Protein AF-A0A925AX68-F1 (afdb_monomer_lite)

Structure (mmCIF, N/CA/C/O backbone):
data_AF-A0A925AX68-F1
#
_entry.id   AF-A0A925AX68-F1
#
loop_
_atom_site.group_PDB
_atom_site.id
_atom_site.type_symbol
_atom_site.label_atom_id
_atom_site.label_alt_id
_atom_site.label_comp_id
_atom_site.label_asym_id
_atom_site.label_entity_id
_atom_site.label_seq_id
_atom_site.pdbx_PDB_ins_code
_atom_site.Cartn_x
_atom_site.Cartn_y
_atom_site.Cartn_z
_atom_site.occupancy
_atom_site.B_iso_or_equiv
_atom_site.auth_seq_id
_atom_site.auth_comp_id
_atom_site.auth_asym_id
_atom_site.auth_atom_id
_atom_site.pdbx_PDB_model_num
ATOM 1 N N . MET A 1 1 ? -16.697 0.447 11.948 1.00 61.47 1 MET A N 1
ATOM 2 C CA . MET A 1 1 ? -16.586 0.870 10.543 1.00 61.47 1 MET A CA 1
ATOM 3 C C . MET A 1 1 ? -16.872 -0.352 9.707 1.00 61.47 1 MET A C 1
ATOM 5 O O . MET A 1 1 ? -16.160 -1.338 9.859 1.00 61.47 1 MET A O 1
ATOM 9 N N . ASN A 1 2 ? -17.966 -0.333 8.953 1.00 75.69 2 ASN A N 1
ATOM 10 C CA . ASN A 1 2 ? -18.400 -1.502 8.192 1.00 75.69 2 ASN A CA 1
ATOM 11 C C . ASN A 1 2 ? -17.586 -1.620 6.888 1.00 75.69 2 ASN A C 1
ATOM 13 O O . ASN A 1 2 ? -17.097 -0.606 6.379 1.00 75.69 2 ASN A O 1
ATOM 17 N N . ARG A 1 3 ? -17.454 -2.823 6.307 1.00 74.00 3 ARG A N 1
ATOM 18 C CA . ARG A 1 3 ? -16.673 -3.048 5.066 1.00 74.00 3 ARG A CA 1
ATOM 19 C C . ARG A 1 3 ? -17.028 -2.054 3.950 1.00 74.00 3 ARG A C 1
ATOM 21 O O . ARG A 1 3 ? -16.138 -1.529 3.284 1.00 74.00 3 ARG A O 1
ATOM 28 N N . ALA A 1 4 ? -18.320 -1.792 3.758 1.00 77.94 4 ALA A N 1
ATOM 29 C CA . ALA A 1 4 ? -18.819 -0.885 2.725 1.00 77.94 4 ALA A CA 1
ATOM 30 C C . ALA A 1 4 ? -18.429 0.584 2.973 1.00 77.94 4 ALA A C 1
ATOM 32 O O . ALA A 1 4 ? -18.051 1.283 2.036 1.00 77.94 4 ALA A O 1
ATOM 33 N N . GLU A 1 5 ? -18.462 1.041 4.227 1.00 81.94 5 GLU A N 1
ATOM 34 C CA . GLU A 1 5 ? -18.056 2.406 4.594 1.00 81.94 5 GLU A CA 1
ATOM 35 C C . GLU A 1 5 ? -16.562 2.612 4.350 1.00 81.94 5 GLU A C 1
ATOM 37 O O . GLU A 1 5 ? -16.166 3.612 3.761 1.00 81.94 5 GLU A O 1
ATOM 42 N N . PHE A 1 6 ? -15.737 1.632 4.735 1.00 80.94 6 PHE A N 1
ATOM 43 C CA . PHE A 1 6 ? -14.295 1.672 4.499 1.00 80.94 6 PHE A CA 1
ATOM 44 C C . PHE A 1 6 ? -13.960 1.743 3.006 1.00 80.94 6 PHE A C 1
ATOM 46 O O . PHE A 1 6 ? -13.139 2.554 2.588 1.00 80.94 6 PHE A O 1
ATOM 53 N N . LEU A 1 7 ? -14.611 0.906 2.193 1.00 79.88 7 LEU A N 1
ATOM 54 C CA . LEU A 1 7 ? -14.451 0.917 0.738 1.00 79.88 7 LEU A CA 1
ATOM 55 C C . LEU A 1 7 ? -14.874 2.255 0.122 1.00 79.88 7 LEU A C 1
ATOM 57 O O . LEU A 1 7 ? -14.190 2.745 -0.769 1.00 79.88 7 LEU A O 1
ATOM 61 N N . SER A 1 8 ? -15.971 2.837 0.609 1.00 84.06 8 SER A N 1
ATOM 62 C CA . SER A 1 8 ? -16.484 4.123 0.135 1.00 84.06 8 SER A CA 1
ATOM 63 C C . SER A 1 8 ? -15.526 5.273 0.451 1.00 84.06 8 SER A C 1
ATOM 65 O O . SER A 1 8 ? -15.173 6.035 -0.446 1.00 84.06 8 SER A O 1
ATOM 67 N N . GLU A 1 9 ? -15.047 5.372 1.697 1.00 84.38 9 GLU A N 1
ATOM 68 C CA . GLU A 1 9 ? -14.078 6.402 2.099 1.00 84.38 9 GLU A CA 1
ATOM 69 C C . GLU A 1 9 ? -12.759 6.271 1.339 1.00 84.38 9 GLU A C 1
ATOM 71 O O . GLU A 1 9 ? -12.234 7.255 0.821 1.00 84.38 9 GLU A O 1
ATOM 76 N N . LEU A 1 10 ? -12.262 5.045 1.185 1.00 80.56 10 LEU A N 1
ATOM 77 C CA . LEU A 1 10 ? -11.059 4.788 0.407 1.00 80.56 10 LEU A CA 1
ATOM 78 C C . LEU A 1 10 ? -11.244 5.188 -1.062 1.00 80.56 10 LEU A C 1
ATOM 80 O O . LEU A 1 10 ? -10.396 5.883 -1.611 1.00 80.56 10 LEU A O 1
ATOM 84 N N . GLY A 1 11 ? -12.376 4.836 -1.675 1.00 79.81 11 GLY A N 1
ATOM 85 C CA . GLY A 1 11 ? -12.672 5.214 -3.057 1.00 79.81 11 GLY A CA 1
ATOM 86 C C . GLY A 1 11 ? -12.779 6.730 -3.263 1.00 79.81 11 GLY A C 1
ATOM 87 O O . GLY A 1 11 ? -12.449 7.230 -4.337 1.00 79.81 11 GLY A O 1
ATOM 88 N N . LYS A 1 12 ? -13.200 7.494 -2.244 1.00 83.19 12 LYS A N 1
ATOM 89 C CA . LYS A 1 12 ? -13.139 8.966 -2.287 1.00 83.19 12 LYS A CA 1
ATOM 90 C C . LYS A 1 12 ? -11.693 9.455 -2.290 1.00 83.19 12 LYS A C 1
ATOM 92 O O . LYS A 1 12 ? -11.358 10.306 -3.106 1.00 83.19 12 LYS A O 1
ATOM 97 N N . LEU A 1 13 ? -10.852 8.910 -1.409 1.00 82.19 13 LEU A N 1
ATOM 98 C CA . LEU A 1 13 ? -9.435 9.272 -1.321 1.00 82.19 13 LEU A CA 1
ATOM 99 C C . LEU A 1 13 ? -8.677 8.940 -2.615 1.00 82.19 13 LEU A C 1
ATOM 101 O O . LEU A 1 13 ? -7.904 9.768 -3.086 1.00 82.19 13 LEU A O 1
ATOM 105 N N . GLU A 1 14 ? -8.938 7.778 -3.219 1.00 75.06 14 GLU A N 1
ATOM 106 C CA . GLU A 1 14 ? -8.358 7.384 -4.512 1.00 75.06 14 GLU A CA 1
ATOM 107 C C . GLU A 1 14 ? -8.735 8.364 -5.624 1.00 75.06 14 GLU A C 1
ATOM 109 O O . GLU A 1 14 ? -7.859 8.826 -6.343 1.00 75.06 14 GLU A O 1
ATOM 114 N N . ARG A 1 15 ? -10.013 8.752 -5.732 1.00 74.81 15 ARG A N 1
ATOM 115 C CA . ARG A 1 15 ? -10.461 9.727 -6.744 1.00 74.81 15 ARG A CA 1
ATOM 116 C C . ARG A 1 15 ? -9.806 11.094 -6.584 1.00 74.81 15 ARG A C 1
ATOM 118 O O . ARG A 1 15 ? -9.504 11.740 -7.581 1.00 74.81 15 ARG A O 1
ATOM 125 N N . VAL A 1 16 ? -9.618 11.544 -5.343 1.00 76.31 16 VAL A N 1
ATOM 126 C CA . VAL A 1 16 ? -8.924 12.808 -5.060 1.00 76.31 16 VAL A CA 1
ATOM 127 C C . VAL A 1 16 ? -7.462 12.701 -5.487 1.00 76.31 16 VAL A C 1
ATOM 129 O O . VAL A 1 16 ? -6.958 13.583 -6.174 1.00 76.31 16 VAL A O 1
ATOM 132 N N . TYR A 1 17 ? -6.802 11.593 -5.169 1.00 66.62 17 TYR A N 1
ATOM 133 C CA . TYR A 1 17 ? -5.408 11.383 -5.542 1.00 66.62 17 TYR A CA 1
ATOM 134 C C . TYR A 1 17 ? -5.191 11.271 -7.054 1.00 66.62 17 TYR A C 1
ATOM 136 O O . TYR A 1 17 ? -4.260 11.873 -7.582 1.00 66.62 17 TYR A O 1
ATOM 144 N N . ASP A 1 18 ? -6.084 10.575 -7.758 1.00 59.56 18 ASP A N 1
ATOM 145 C CA . ASP A 1 18 ? -6.062 10.452 -9.221 1.00 59.56 18 ASP A CA 1
ATOM 146 C C . ASP A 1 18 ? -6.292 11.813 -9.910 1.00 59.56 18 ASP A C 1
ATOM 148 O O . ASP A 1 18 ? -5.814 12.055 -11.014 1.00 59.56 18 ASP A O 1
ATOM 152 N N . SER A 1 19 ? -6.970 12.751 -9.231 1.00 55.50 19 SER A N 1
ATOM 153 C CA . SER A 1 19 ? -7.130 14.132 -9.709 1.00 55.50 19 SER A CA 1
ATOM 154 C C . SER A 1 19 ? -5.912 15.032 -9.460 1.00 55.50 19 SER A C 1
ATOM 156 O O . SER A 1 19 ? -5.761 16.048 -10.137 1.00 55.50 19 SER A O 1
ATOM 158 N N . GLU A 1 20 ? -5.036 14.669 -8.516 1.00 49.06 20 GLU A N 1
ATOM 159 C CA . GLU A 1 20 ? -3.862 15.462 -8.117 1.00 49.06 20 GLU A CA 1
ATOM 160 C C . GLU A 1 20 ? -2.541 14.939 -8.702 1.00 49.06 20 GLU A C 1
ATOM 162 O O . GLU A 1 20 ? -1.532 15.649 -8.678 1.00 49.06 20 GLU A O 1
ATOM 167 N N . GLN A 1 21 ? -2.524 13.734 -9.276 1.00 42.94 21 GLN A N 1
ATOM 168 C CA . GLN A 1 21 ? -1.375 13.263 -10.035 1.00 42.94 21 GLN A CA 1
ATOM 169 C C . GLN A 1 21 ? -1.484 13.685 -11.507 1.00 42.94 21 GLN A C 1
ATOM 171 O O . GLN A 1 21 ? -2.391 13.232 -12.207 1.00 42.94 21 GLN A O 1
ATOM 176 N N . PRO A 1 22 ? -0.541 14.481 -12.055 1.00 35.09 22 PRO A N 1
ATOM 177 C CA . PRO A 1 22 ? -0.346 14.469 -13.494 1.00 35.09 22 PRO A CA 1
ATOM 178 C C . PRO A 1 22 ? 0.002 13.033 -13.871 1.00 35.09 22 PRO A C 1
ATOM 180 O O . PRO A 1 22 ? 0.855 12.421 -13.225 1.00 35.09 22 PRO A O 1
ATOM 183 N N . SER A 1 23 ? -0.675 12.518 -14.896 1.00 36.44 23 SER A N 1
ATOM 184 C CA . SER A 1 23 ? -0.391 11.250 -15.559 1.00 36.44 23 SER A CA 1
ATOM 185 C C . SER A 1 23 ? 1.115 10.985 -15.590 1.00 36.44 23 SER A C 1
ATOM 187 O O . SER A 1 23 ? 1.826 11.448 -16.487 1.00 36.44 23 SER A O 1
ATOM 189 N N . THR A 1 24 ? 1.623 10.246 -14.605 1.00 35.19 24 THR A N 1
ATOM 190 C CA . THR A 1 24 ? 2.962 9.684 -14.701 1.00 35.19 24 THR A CA 1
ATOM 191 C C . THR A 1 24 ? 2.755 8.476 -15.581 1.00 35.19 24 THR A C 1
ATOM 193 O O . THR A 1 24 ? 2.316 7.418 -15.137 1.00 35.19 24 THR A O 1
ATOM 196 N N . GLY A 1 25 ? 2.869 8.747 -16.880 1.00 33.31 25 GLY A N 1
ATOM 197 C CA . GLY A 1 25 ? 2.424 7.868 -17.937 1.00 33.31 25 GLY A CA 1
ATOM 198 C C . GLY A 1 25 ? 2.956 6.461 -17.745 1.00 33.31 25 GLY A C 1
ATOM 199 O O . GLY A 1 25 ? 4.152 6.218 -17.861 1.00 33.31 25 GLY A O 1
ATOM 200 N N . CYS A 1 26 ? 2.044 5.514 -17.577 1.00 36.25 26 CYS A N 1
ATOM 201 C CA . CYS A 1 26 ? 2.270 4.191 -18.128 1.00 36.25 26 CYS A CA 1
ATOM 202 C C . CYS A 1 26 ? 1.926 4.288 -19.617 1.00 36.25 26 CYS A C 1
ATOM 204 O O . CYS A 1 26 ? 0.837 3.923 -20.058 1.00 36.25 26 CYS A O 1
ATOM 206 N N . LEU A 1 27 ? 2.839 4.888 -20.390 1.00 31.34 27 LEU A N 1
ATOM 207 C CA . LEU A 1 27 ? 2.811 4.798 -21.841 1.00 31.34 27 LEU A CA 1
ATOM 208 C C . LEU A 1 27 ? 3.011 3.323 -22.180 1.00 31.34 27 LEU A C 1
ATOM 210 O O . LEU A 1 27 ? 4.120 2.823 -22.062 1.00 31.34 27 LEU A O 1
ATOM 214 N N . SER A 1 28 ? 1.917 2.664 -22.557 1.00 35.88 28 SER A N 1
ATOM 215 C CA . SER A 1 28 ? 1.865 1.445 -23.367 1.00 35.88 28 SER A CA 1
ATOM 216 C C . SER A 1 28 ? 3.065 0.504 -23.221 1.00 35.88 28 SER A C 1
ATOM 218 O O . SER A 1 28 ? 4.031 0.620 -23.970 1.00 35.88 28 SER A O 1
ATOM 220 N N . SER A 1 29 ? 2.955 -0.515 -22.371 1.00 36.03 29 SER A N 1
ATOM 221 C CA . SER A 1 29 ? 3.875 -1.657 -22.440 1.00 36.03 29 SER A CA 1
ATOM 222 C C . SER A 1 29 ? 3.081 -2.950 -22.467 1.00 36.03 29 SER A C 1
ATOM 224 O O . SER A 1 29 ? 2.869 -3.627 -21.465 1.00 36.03 29 SER A O 1
ATOM 226 N N . VAL A 1 30 ? 2.625 -3.293 -23.666 1.00 42.16 30 VAL A N 1
ATOM 227 C CA . VAL A 1 30 ? 2.319 -4.675 -24.013 1.00 42.16 30 VAL A CA 1
ATOM 228 C C . VAL A 1 30 ? 3.656 -5.417 -24.075 1.00 42.16 30 VAL A C 1
ATOM 230 O O . VAL A 1 30 ? 4.553 -5.004 -24.803 1.00 42.16 30 VAL A O 1
ATOM 233 N N . ASN A 1 31 ? 3.750 -6.533 -23.346 1.00 37.56 31 ASN A N 1
ATOM 234 C CA . ASN A 1 31 ? 4.761 -7.575 -23.533 1.00 37.56 31 ASN A CA 1
ATOM 235 C C . ASN A 1 31 ? 6.208 -7.194 -23.143 1.00 37.56 31 ASN A C 1
ATOM 237 O O . ASN A 1 31 ? 7.032 -6.952 -24.018 1.00 37.56 31 ASN A O 1
ATOM 241 N N . VAL A 1 32 ? 6.571 -7.245 -21.850 1.00 41.31 32 VAL A N 1
ATOM 242 C CA . VAL A 1 32 ? 7.993 -7.361 -21.462 1.00 41.31 32 VAL A CA 1
ATOM 243 C C . VAL A 1 32 ? 8.207 -8.381 -20.343 1.00 41.31 32 VAL A C 1
ATOM 245 O O . VAL A 1 32 ? 7.845 -8.229 -19.178 1.00 41.31 32 VAL A O 1
ATOM 248 N N . ARG A 1 33 ? 8.859 -9.453 -20.774 1.00 50.75 33 ARG A N 1
ATOM 249 C CA . ARG A 1 33 ? 9.388 -10.597 -20.049 1.00 50.75 33 ARG A CA 1
ATOM 250 C C . ARG A 1 33 ? 10.725 -10.194 -19.421 1.00 50.75 33 ARG A C 1
ATOM 252 O O . ARG A 1 33 ? 11.753 -10.290 -20.079 1.00 50.75 33 ARG A O 1
ATOM 259 N N . ALA A 1 34 ? 10.721 -9.720 -18.179 1.00 47.94 34 ALA A N 1
ATOM 260 C CA . ALA A 1 34 ? 11.957 -9.385 -17.462 1.00 47.94 34 ALA A CA 1
ATOM 261 C C . ALA A 1 34 ? 11.803 -9.536 -15.942 1.00 47.94 34 ALA A C 1
ATOM 263 O O . ALA A 1 34 ? 12.223 -8.674 -15.177 1.00 47.94 34 ALA A O 1
ATOM 264 N N . CYS A 1 35 ? 11.186 -10.634 -15.493 1.00 49.31 35 CYS A N 1
ATOM 265 C CA . CYS A 1 35 ? 11.210 -10.958 -14.073 1.00 49.31 35 CYS A CA 1
ATOM 266 C C . CYS A 1 35 ? 12.577 -11.545 -13.705 1.00 49.31 35 CYS A C 1
ATOM 268 O O . CYS A 1 35 ? 12.854 -12.708 -13.997 1.00 49.31 35 CYS A O 1
ATOM 270 N N . THR A 1 36 ? 13.449 -10.750 -13.092 1.00 53.50 36 THR A N 1
ATOM 271 C CA . THR A 1 36 ? 14.778 -11.180 -12.631 1.00 53.50 36 THR A CA 1
ATOM 272 C C . THR A 1 36 ? 14.766 -11.415 -11.124 1.00 53.50 36 THR A C 1
ATOM 274 O O . THR A 1 36 ? 14.215 -10.624 -10.363 1.00 53.50 36 THR A O 1
ATOM 277 N N . GLN A 1 37 ? 15.370 -12.522 -10.675 1.00 53.12 37 GLN A N 1
ATOM 278 C CA . GLN A 1 37 ? 15.524 -12.871 -9.250 1.00 53.12 37 GLN A CA 1
ATOM 279 C C . GLN A 1 37 ? 14.211 -12.940 -8.440 1.00 53.12 37 GLN A C 1
ATOM 281 O O . GLN A 1 37 ? 14.206 -12.668 -7.241 1.00 53.12 37 GLN A O 1
ATOM 286 N N . CYS A 1 38 ? 13.088 -13.299 -9.070 1.00 52.88 38 CYS A N 1
ATOM 287 C CA . CYS A 1 38 ? 11.830 -13.500 -8.353 1.00 52.88 38 CYS A CA 1
ATOM 288 C C . CYS A 1 38 ? 11.703 -14.949 -7.852 1.00 52.88 38 CYS A C 1
ATOM 290 O O . CYS A 1 38 ? 11.907 -15.885 -8.622 1.00 52.88 38 CYS A O 1
ATOM 292 N N . MET A 1 39 ? 11.351 -15.140 -6.578 1.00 50.81 39 MET A N 1
ATOM 293 C CA . MET A 1 39 ? 11.223 -16.458 -5.934 1.00 50.81 39 MET A CA 1
ATOM 294 C C . MET A 1 39 ? 9.833 -16.613 -5.300 1.00 50.81 39 MET A C 1
ATOM 296 O O . MET A 1 39 ? 9.324 -15.676 -4.683 1.00 50.81 39 MET A O 1
ATOM 300 N N . PHE A 1 40 ? 9.215 -17.792 -5.437 1.00 53.12 40 PHE A N 1
ATOM 301 C CA . PHE A 1 40 ? 7.902 -18.123 -4.848 1.00 53.12 40 PHE A CA 1
ATOM 302 C C . PHE A 1 40 ? 6.787 -17.116 -5.172 1.00 53.12 40 PHE A C 1
ATOM 304 O O . PHE A 1 40 ? 6.060 -16.673 -4.285 1.00 53.12 40 PHE A O 1
ATOM 311 N N . SER A 1 41 ? 6.667 -16.717 -6.436 1.00 55.19 41 SER A N 1
ATOM 312 C CA . SER A 1 41 ? 5.707 -15.701 -6.865 1.00 55.19 41 SER A CA 1
ATOM 313 C C . SER A 1 41 ? 4.894 -16.128 -8.085 1.00 55.19 41 SER A C 1
ATOM 315 O O . SER A 1 41 ? 5.347 -16.935 -8.893 1.00 55.19 41 SER A O 1
ATOM 317 N N . SER A 1 42 ? 3.667 -15.617 -8.190 1.00 57.22 42 SER A N 1
ATOM 318 C CA . SER A 1 42 ? 2.707 -15.965 -9.247 1.00 57.22 42 SER A CA 1
ATOM 319 C C . SER A 1 42 ? 2.077 -14.702 -9.833 1.00 57.22 42 SER A C 1
ATOM 321 O O . SER A 1 42 ? 1.873 -13.727 -9.114 1.00 57.22 42 SER A O 1
ATOM 323 N N . ASN A 1 43 ? 1.791 -14.705 -11.140 1.00 60.50 43 ASN A N 1
ATOM 324 C CA . ASN A 1 43 ? 1.230 -13.557 -11.868 1.00 60.50 43 ASN A CA 1
ATOM 325 C C . ASN A 1 43 ? 2.050 -12.261 -11.703 1.00 60.50 43 ASN A C 1
ATOM 327 O O . ASN A 1 43 ? 1.518 -11.229 -11.302 1.00 60.50 43 ASN A O 1
ATOM 331 N N . LEU A 1 44 ? 3.356 -12.320 -11.985 1.00 59.53 44 LEU A N 1
ATOM 332 C CA . LEU A 1 44 ? 4.227 -11.143 -11.997 1.00 59.53 44 LEU A CA 1
ATOM 333 C C . LEU A 1 44 ? 4.475 -10.644 -13.421 1.00 59.53 44 LEU A C 1
ATOM 335 O O . LEU A 1 44 ? 4.810 -11.441 -14.297 1.00 59.53 44 LEU A O 1
ATOM 339 N N . THR A 1 45 ? 4.402 -9.330 -13.616 1.00 65.94 45 THR A N 1
ATOM 340 C CA . THR A 1 45 ? 4.786 -8.657 -14.867 1.00 65.94 45 THR A CA 1
ATOM 341 C C . THR A 1 45 ? 5.781 -7.545 -14.530 1.00 65.94 45 THR A C 1
ATOM 343 O O . THR A 1 45 ? 5.536 -6.777 -13.610 1.00 65.94 45 THR A O 1
ATOM 346 N N . GLY A 1 46 ? 6.950 -7.499 -15.180 1.00 65.75 46 GLY A N 1
ATOM 347 C CA . GLY A 1 46 ? 7.939 -6.428 -14.950 1.00 65.75 46 GLY A CA 1
ATOM 348 C C . GLY A 1 46 ? 8.568 -6.364 -13.545 1.00 65.75 46 GLY A C 1
ATOM 349 O O . GLY A 1 46 ? 9.007 -5.297 -13.124 1.00 65.75 46 GLY A O 1
ATOM 350 N N . CYS A 1 47 ? 8.608 -7.469 -12.786 1.00 64.50 47 CYS A N 1
ATOM 351 C CA . CYS A 1 47 ? 9.066 -7.445 -11.390 1.00 64.50 47 CYS A CA 1
ATOM 352 C C . CYS A 1 47 ? 10.547 -7.816 -11.191 1.00 64.50 47 CYS A C 1
ATOM 354 O O . CYS A 1 47 ? 11.018 -8.811 -11.727 1.00 64.50 47 CYS A O 1
ATOM 356 N N . HIS A 1 48 ? 11.275 -7.101 -10.330 1.00 70.88 48 HIS A N 1
ATOM 357 C CA . HIS A 1 48 ? 12.690 -7.377 -10.025 1.00 70.88 48 HIS A CA 1
ATOM 358 C C . HIS A 1 48 ? 12.884 -7.767 -8.553 1.00 70.88 48 HIS A C 1
ATOM 360 O O . HIS A 1 48 ? 12.379 -7.077 -7.670 1.00 70.88 48 HIS A O 1
ATOM 366 N N . SER A 1 49 ? 13.638 -8.832 -8.264 1.00 65.94 49 SER A N 1
ATOM 367 C CA . SER A 1 49 ? 14.006 -9.287 -6.905 1.00 65.94 49 SER A CA 1
ATOM 368 C C . SER A 1 49 ? 12.821 -9.410 -5.932 1.00 65.94 49 SER A C 1
ATOM 370 O O . SER A 1 49 ? 12.908 -8.989 -4.781 1.00 65.94 49 SER A O 1
ATOM 372 N N . CYS A 1 50 ? 11.683 -9.940 -6.390 1.00 63.94 50 CYS A N 1
ATOM 373 C CA . CYS A 1 50 ? 10.487 -10.093 -5.555 1.00 63.94 50 CYS A CA 1
ATOM 374 C C . CYS A 1 50 ? 10.388 -11.499 -4.943 1.00 63.94 50 CYS A C 1
ATOM 376 O O . CYS A 1 50 ? 10.566 -12.506 -5.627 1.00 63.94 50 CYS A O 1
ATOM 378 N N . THR A 1 51 ? 10.055 -11.591 -3.658 1.00 63.16 51 THR A N 1
ATOM 379 C CA . THR A 1 51 ? 9.949 -12.857 -2.917 1.00 63.16 51 THR A CA 1
ATOM 380 C C . THR A 1 51 ? 8.558 -13.008 -2.302 1.00 63.16 51 THR A C 1
ATOM 382 O O . THR A 1 51 ? 8.025 -12.058 -1.730 1.00 63.16 51 THR A O 1
ATOM 385 N N . HIS A 1 52 ? 7.926 -14.180 -2.439 1.00 67.00 52 HIS A N 1
ATOM 386 C CA . HIS A 1 52 ? 6.569 -14.436 -1.919 1.00 67.00 52 HIS A CA 1
ATOM 387 C C . HIS A 1 52 ? 5.528 -13.396 -2.372 1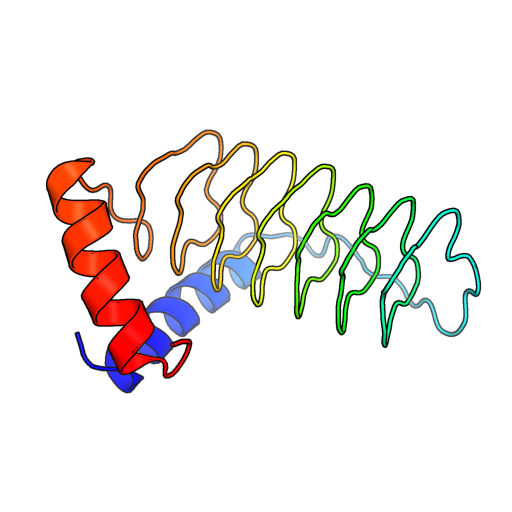.00 67.00 52 HIS A C 1
ATOM 389 O O . HIS A 1 52 ? 4.818 -12.821 -1.548 1.00 67.00 52 HIS A O 1
ATOM 395 N N . CYS A 1 53 ? 5.471 -13.115 -3.679 1.00 63.91 53 CYS A N 1
ATOM 396 C CA . CYS A 1 53 ? 4.570 -12.105 -4.241 1.00 63.91 53 CYS A CA 1
ATOM 397 C C . CYS A 1 53 ? 3.488 -12.696 -5.162 1.00 63.91 53 CYS A C 1
ATOM 399 O O . CYS A 1 53 ? 3.774 -13.604 -5.939 1.00 63.91 53 CYS A O 1
ATOM 401 N N . GLY A 1 54 ? 2.257 -12.185 -5.109 1.00 67.44 54 GLY A N 1
ATOM 402 C CA . GLY A 1 54 ? 1.144 -12.665 -5.944 1.00 67.44 54 GLY A CA 1
ATOM 403 C C . GLY A 1 54 ? 0.424 -11.536 -6.675 1.00 67.44 54 GLY A C 1
ATOM 404 O O . GLY A 1 54 ? 0.018 -10.574 -6.032 1.00 67.44 54 GLY A O 1
ATOM 405 N N . SER A 1 55 ? 0.225 -11.663 -7.989 1.00 75.06 55 SER A N 1
ATOM 406 C CA . SER A 1 55 ? -0.486 -10.675 -8.818 1.00 75.06 55 SER A CA 1
ATOM 407 C C . SER A 1 55 ? 0.109 -9.265 -8.701 1.00 75.06 55 SER A 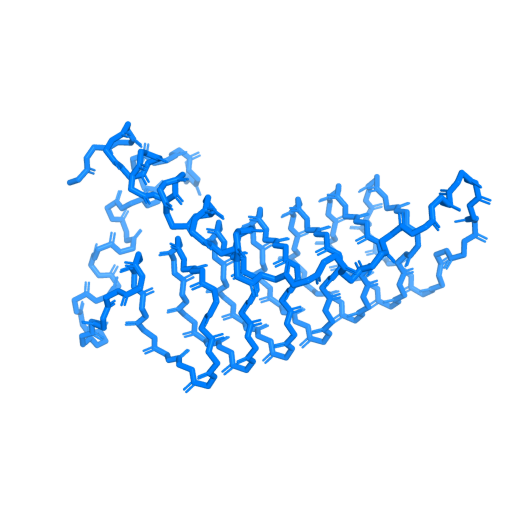C 1
ATOM 409 O O . SER A 1 55 ? -0.591 -8.330 -8.317 1.00 75.06 55 SER A O 1
ATOM 411 N N . CYS A 1 56 ? 1.408 -9.114 -8.989 1.00 71.00 56 CYS A N 1
ATOM 412 C CA . CYS A 1 56 ? 2.078 -7.810 -8.952 1.00 71.00 56 CYS A CA 1
ATOM 413 C C . CYS A 1 56 ? 2.573 -7.365 -10.337 1.00 71.00 56 CYS A C 1
ATOM 415 O O . CYS A 1 56 ? 2.990 -8.193 -11.146 1.00 71.00 56 CYS A O 1
ATOM 417 N N . ASN A 1 57 ? 2.573 -6.057 -10.592 1.00 75.69 57 ASN A N 1
ATOM 418 C CA . ASN A 1 57 ? 3.036 -5.464 -11.848 1.00 75.69 57 ASN A CA 1
ATOM 419 C C . ASN A 1 57 ? 4.062 -4.344 -11.604 1.00 75.69 57 ASN A C 1
ATOM 421 O O . ASN A 1 57 ? 3.872 -3.536 -10.698 1.00 75.69 57 ASN A O 1
ATOM 425 N N . ASP A 1 58 ? 5.142 -4.297 -12.383 1.00 75.31 58 ASP A N 1
ATOM 426 C CA . ASP A 1 58 ? 6.193 -3.262 -12.365 1.00 75.31 58 ASP A CA 1
ATOM 427 C C . ASP A 1 58 ? 6.784 -2.975 -10.972 1.00 75.31 58 ASP A C 1
ATOM 429 O O . ASP A 1 58 ? 7.051 -1.836 -10.588 1.00 75.31 58 ASP A O 1
ATOM 433 N N . CYS A 1 59 ? 6.969 -4.024 -10.169 1.00 77.19 59 CYS A N 1
ATOM 434 C CA . CYS A 1 59 ? 7.436 -3.894 -8.788 1.00 77.19 59 CYS A CA 1
ATOM 435 C C . CYS A 1 59 ? 8.910 -4.277 -8.610 1.00 77.19 59 CYS A C 1
ATOM 437 O O . CYS A 1 59 ? 9.379 -5.256 -9.184 1.00 77.19 59 CYS A O 1
ATOM 439 N N . THR A 1 60 ? 9.642 -3.583 -7.739 1.00 80.62 60 THR A N 1
ATOM 440 C CA . THR A 1 60 ? 11.043 -3.911 -7.437 1.00 80.62 60 THR A CA 1
ATOM 441 C C . THR A 1 60 ? 11.266 -4.147 -5.949 1.00 80.62 60 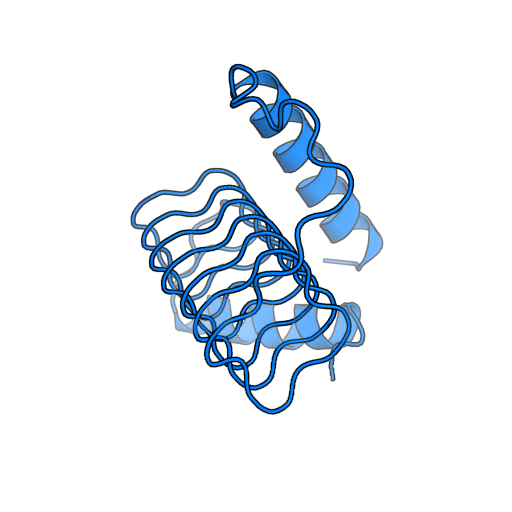THR A C 1
ATOM 443 O O . THR A 1 60 ? 10.841 -3.363 -5.102 1.00 80.62 60 THR A O 1
ATOM 446 N N . ASN A 1 61 ? 11.993 -5.218 -5.629 1.00 81.06 61 ASN A N 1
ATOM 447 C CA . ASN A 1 61 ? 12.448 -5.551 -4.284 1.00 81.06 61 ASN A CA 1
ATOM 448 C C . ASN A 1 61 ? 11.285 -5.648 -3.273 1.00 81.06 61 ASN A C 1
ATOM 450 O O . ASN A 1 61 ? 11.282 -4.964 -2.247 1.00 81.06 61 ASN A O 1
ATOM 454 N N . LEU A 1 62 ? 10.270 -6.456 -3.612 1.00 80.25 62 LEU A N 1
ATOM 455 C CA . LEU A 1 62 ? 9.124 -6.730 -2.744 1.00 80.25 62 LEU A CA 1
ATOM 456 C C . LEU A 1 62 ? 9.259 -8.048 -1.980 1.00 80.25 62 LEU A C 1
ATOM 458 O O . LEU A 1 62 ? 9.745 -9.040 -2.523 1.00 80.25 62 LEU A O 1
ATOM 462 N N . SER A 1 63 ? 8.734 -8.079 -0.756 1.00 81.25 63 SER A N 1
ATOM 463 C CA . SER A 1 63 ? 8.681 -9.294 0.068 1.00 81.25 63 SER A CA 1
ATOM 464 C C . SER A 1 63 ? 7.306 -9.484 0.704 1.00 81.25 63 SER A C 1
ATOM 466 O O . SER A 1 63 ? 6.816 -8.571 1.369 1.00 81.25 63 SER A O 1
ATOM 468 N N . HIS A 1 64 ? 6.718 -10.679 0.561 1.00 83.00 64 HIS A N 1
ATOM 469 C CA . HIS A 1 64 ? 5.413 -11.045 1.141 1.00 83.00 64 HIS A CA 1
ATOM 470 C C . HIS A 1 64 ? 4.283 -10.073 0.763 1.00 83.00 64 HIS A C 1
ATOM 472 O O . HIS A 1 64 ? 3.594 -9.544 1.637 1.00 83.00 64 HIS A O 1
ATOM 478 N N . SER A 1 65 ? 4.106 -9.824 -0.536 1.00 81.62 65 SER A N 1
ATOM 479 C CA . SER A 1 65 ? 3.165 -8.817 -1.038 1.00 81.62 65 SER A CA 1
ATOM 480 C C . SER A 1 65 ? 2.149 -9.398 -2.024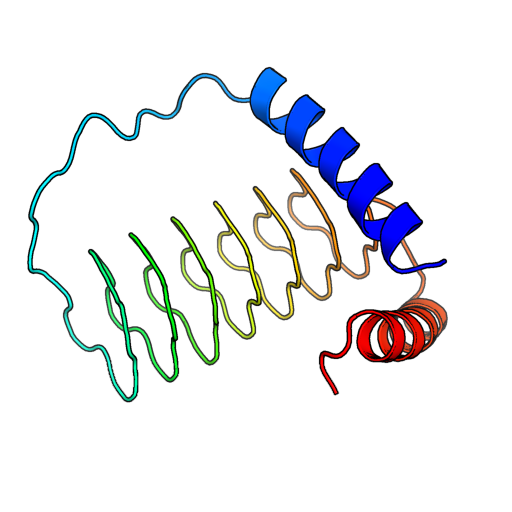 1.00 81.62 65 SER A C 1
ATOM 482 O O . SER A 1 65 ? 2.471 -10.292 -2.797 1.00 81.62 65 SER A O 1
ATOM 484 N N . SER A 1 66 ? 0.923 -8.885 -2.058 1.00 84.00 66 SER A N 1
ATOM 485 C CA . SER A 1 66 ? -0.113 -9.353 -2.988 1.00 84.00 66 SER A CA 1
ATOM 486 C C . SER A 1 66 ? -0.873 -8.197 -3.623 1.00 84.00 66 SER A C 1
ATOM 488 O O . SER A 1 66 ? -1.166 -7.221 -2.939 1.00 84.00 66 SER A O 1
ATOM 490 N N . GLY A 1 67 ? -1.208 -8.300 -4.910 1.00 81.81 67 GLY A N 1
ATOM 491 C CA . GLY A 1 67 ? -2.033 -7.306 -5.603 1.00 81.81 67 GLY A CA 1
ATOM 492 C C . GLY A 1 67 ? -1.354 -5.942 -5.732 1.00 81.81 67 GLY A C 1
ATOM 493 O O . GLY A 1 67 ? -1.998 -4.920 -5.523 1.00 81.81 67 GLY A O 1
ATOM 494 N N . CYS A 1 68 ? -0.040 -5.898 -5.978 1.00 80.81 68 CYS A N 1
ATOM 495 C CA . CYS A 1 68 ? 0.717 -4.641 -5.958 1.00 80.81 68 CYS A CA 1
ATOM 496 C C . CYS A 1 68 ? 1.080 -4.119 -7.351 1.00 80.81 68 CYS A C 1
ATOM 498 O O . CYS A 1 68 ? 1.494 -4.893 -8.205 1.00 80.81 68 CYS A O 1
ATOM 500 N N . THR A 1 69 ? 1.002 -2.807 -7.578 1.00 83.75 69 THR A N 1
ATOM 501 C CA . THR A 1 69 ? 1.363 -2.193 -8.873 1.00 83.75 69 THR A CA 1
ATOM 502 C C . THR A 1 69 ? 2.354 -1.049 -8.688 1.00 83.75 69 THR A C 1
ATOM 504 O O . THR A 1 69 ? 2.113 -0.168 -7.869 1.00 83.75 69 THR A O 1
ATOM 507 N N . SER A 1 70 ? 3.453 -1.042 -9.447 1.00 83.12 70 SER A N 1
ATOM 508 C CA . SER A 1 70 ? 4.471 0.022 -9.438 1.00 83.12 70 SER A CA 1
ATOM 509 C C . SER A 1 70 ? 5.028 0.331 -8.040 1.00 83.12 70 SER A C 1
ATOM 511 O O . SER A 1 70 ? 5.137 1.489 -7.640 1.00 83.12 70 SER A O 1
ATOM 513 N N . CYS A 1 71 ? 5.332 -0.711 -7.259 1.00 83.19 71 CYS A N 1
ATOM 514 C CA . CYS A 1 71 ? 5.852 -0.570 -5.897 1.00 83.19 71 CYS A CA 1
ATOM 515 C C . CYS A 1 71 ? 7.357 -0.870 -5.818 1.00 83.19 71 CYS A C 1
ATOM 517 O O . CYS A 1 71 ? 7.845 -1.808 -6.447 1.00 83.19 71 CYS A O 1
ATOM 519 N N . HIS A 1 72 ? 8.090 -0.134 -4.982 1.00 87.19 72 HIS A N 1
ATOM 520 C CA . HIS A 1 72 ? 9.553 -0.218 -4.894 1.00 87.19 72 HIS A CA 1
ATOM 521 C C . HIS A 1 72 ? 10.048 -0.371 -3.449 1.00 87.19 72 HIS A C 1
ATOM 523 O O . HIS A 1 72 ? 9.573 0.326 -2.551 1.00 87.19 72 HIS A O 1
ATOM 529 N N . GLN A 1 73 ? 11.033 -1.247 -3.220 1.00 86.12 73 GLN A N 1
ATOM 530 C CA . GLN A 1 73 ? 11.722 -1.444 -1.929 1.00 86.12 73 GLN A CA 1
ATOM 531 C C . GLN A 1 73 ? 10.767 -1.549 -0.729 1.00 86.12 73 GLN A C 1
ATOM 533 O O . GLN A 1 73 ? 10.924 -0.840 0.262 1.00 86.12 73 GLN A O 1
ATOM 538 N N . SER A 1 74 ? 9.737 -2.384 -0.835 1.00 87.50 74 SER A N 1
ATOM 539 C CA . SER A 1 74 ? 8.636 -2.409 0.132 1.00 87.50 74 SER A CA 1
ATOM 540 C C . SER A 1 74 ? 8.283 -3.832 0.562 1.00 87.50 74 SER A C 1
ATOM 542 O O . SER A 1 74 ? 8.539 -4.786 -0.164 1.00 87.50 74 SER A O 1
ATOM 544 N N . ALA A 1 75 ? 7.686 -4.007 1.739 1.00 87.38 75 ALA A N 1
ATOM 545 C CA . ALA A 1 75 ? 7.389 -5.339 2.275 1.00 87.38 75 ALA A CA 1
ATOM 546 C C . ALA A 1 75 ? 6.020 -5.410 2.956 1.00 87.38 75 ALA A C 1
ATOM 548 O O . ALA A 1 75 ? 5.553 -4.425 3.529 1.00 87.38 75 ALA A O 1
ATOM 549 N N . TYR A 1 76 ? 5.398 -6.592 2.945 1.00 87.81 76 TYR A N 1
ATOM 550 C CA . TYR A 1 76 ? 4.084 -6.827 3.554 1.00 87.81 76 TYR A CA 1
ATOM 551 C C . TYR A 1 76 ? 3.009 -5.876 3.009 1.00 87.81 76 TYR A C 1
ATOM 553 O O . TYR A 1 76 ? 2.311 -5.208 3.777 1.00 87.81 76 TYR A O 1
ATOM 561 N N . LEU A 1 77 ? 2.923 -5.774 1.680 1.00 86.62 77 LEU A N 1
ATOM 562 C CA . LEU A 1 77 ? 1.929 -4.954 0.991 1.00 86.62 77 LEU A CA 1
ATOM 563 C C . LEU A 1 77 ? 0.740 -5.808 0.542 1.00 86.62 77 LEU A C 1
ATOM 565 O O . LEU A 1 77 ? 0.929 -6.880 -0.023 1.00 86.62 77 LEU A O 1
ATOM 569 N N . VAL A 1 78 ? -0.482 -5.319 0.724 1.00 87.69 78 VAL A N 1
ATOM 570 C CA . VAL A 1 78 ? -1.696 -5.985 0.222 1.00 87.69 78 VAL A CA 1
ATOM 571 C C . VAL A 1 78 ? -2.524 -4.978 -0.557 1.00 87.69 78 VAL A C 1
ATOM 573 O O . VAL A 1 78 ? -2.890 -3.953 0.012 1.00 87.69 78 VAL A O 1
ATOM 576 N N . ASP A 1 79 ? -2.818 -5.255 -1.826 1.00 86.25 79 ASP A N 1
ATOM 577 C CA . ASP A 1 79 ? -3.619 -4.407 -2.719 1.00 86.25 79 ASP A CA 1
ATOM 578 C C . ASP A 1 79 ? -3.133 -2.949 -2.740 1.00 86.25 79 ASP A C 1
ATOM 580 O O . ASP A 1 79 ? -3.890 -2.020 -2.465 1.00 86.25 79 ASP A O 1
ATOM 584 N N . CYS A 1 80 ? -1.834 -2.738 -2.967 1.00 85.56 80 CYS A N 1
ATOM 585 C CA . CYS A 1 80 ? -1.216 -1.410 -2.919 1.00 85.56 80 CYS A CA 1
ATOM 586 C C . CYS A 1 80 ? -0.702 -0.950 -4.287 1.00 85.56 80 CYS A C 1
ATOM 588 O O . CYS A 1 80 ? -0.198 -1.752 -5.067 1.00 85.56 80 CYS A O 1
ATOM 590 N N . SER A 1 81 ? -0.737 0.349 -4.563 1.00 86.75 81 SER A N 1
ATOM 591 C CA . SER A 1 81 ? -0.262 0.907 -5.837 1.00 86.75 81 SER A CA 1
ATOM 592 C C . SER A 1 81 ? 0.645 2.118 -5.636 1.00 86.75 81 SER A C 1
ATOM 594 O O . SER A 1 81 ? 0.392 2.952 -4.774 1.00 86.75 81 SER A O 1
ATOM 596 N N . GLY A 1 82 ? 1.721 2.231 -6.417 1.00 84.00 82 GLY A N 1
ATOM 597 C CA . GLY A 1 82 ? 2.610 3.398 -6.395 1.00 84.00 82 GLY A CA 1
ATOM 598 C C . GLY A 1 82 ? 3.319 3.624 -5.056 1.00 84.00 82 GLY A C 1
ATOM 599 O O . GLY A 1 82 ? 3.576 4.768 -4.683 1.00 84.00 82 GLY A O 1
ATOM 600 N N . CYS A 1 83 ? 3.593 2.560 -4.293 1.00 85.88 83 CYS A N 1
ATOM 601 C CA . CYS A 1 83 ? 4.205 2.674 -2.970 1.00 85.88 83 CYS A CA 1
ATOM 602 C C . CYS A 1 83 ? 5.725 2.480 -3.017 1.00 85.88 83 CYS A C 1
ATOM 604 O O . CYS A 1 83 ? 6.221 1.530 -3.616 1.00 85.88 83 CYS A O 1
ATOM 606 N N . SER A 1 84 ? 6.480 3.334 -2.329 1.00 88.19 84 SER A N 1
ATOM 607 C CA . SER A 1 84 ? 7.949 3.278 -2.301 1.00 88.19 84 SER A CA 1
ATOM 608 C C . SER A 1 84 ? 8.493 3.246 -0.876 1.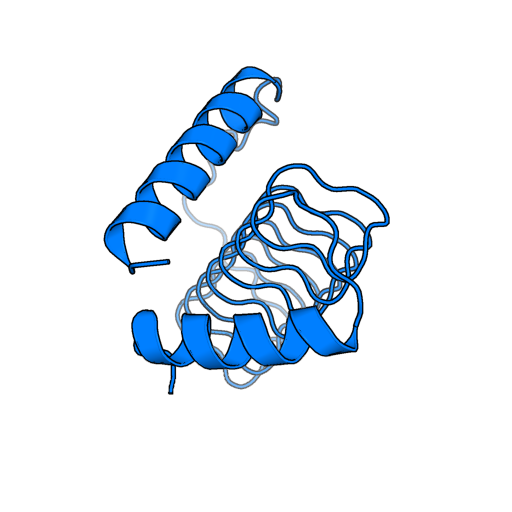00 88.19 84 SER A C 1
ATOM 610 O O . SER A 1 84 ? 7.988 3.959 -0.009 1.00 88.19 84 SER A O 1
ATOM 612 N N . LYS A 1 85 ? 9.537 2.444 -0.623 1.00 89.19 85 LYS A N 1
ATOM 613 C CA . LYS A 1 85 ? 10.238 2.344 0.676 1.00 89.19 85 LYS A CA 1
ATOM 614 C C . LYS A 1 85 ? 9.302 2.158 1.880 1.00 89.19 85 LYS A C 1
ATOM 616 O O . LYS A 1 85 ? 9.522 2.746 2.933 1.00 89.19 85 LYS A O 1
ATOM 621 N N . SER A 1 86 ? 8.223 1.401 1.713 1.00 90.50 86 SER A N 1
ATOM 622 C CA . SER A 1 86 ? 7.138 1.319 2.692 1.00 90.50 86 SER A CA 1
ATOM 623 C C . SER A 1 86 ? 6.931 -0.104 3.205 1.00 90.50 86 SER A C 1
ATOM 625 O O . SER A 1 86 ? 7.259 -1.078 2.528 1.00 90.50 86 SER A O 1
ATOM 627 N N . ALA A 1 87 ? 6.374 -0.250 4.407 1.00 90.19 87 ALA A N 1
ATOM 628 C CA . ALA A 1 87 ? 6.130 -1.570 4.986 1.00 90.19 87 ALA A CA 1
ATOM 629 C C . ALA A 1 87 ? 4.812 -1.663 5.758 1.00 90.19 87 ALA A C 1
ATOM 631 O O . ALA A 1 87 ? 4.374 -0.704 6.395 1.00 90.19 87 ALA A O 1
ATOM 632 N N . TYR A 1 88 ? 4.207 -2.855 5.751 1.00 89.38 88 TYR A N 1
ATOM 633 C CA . TYR A 1 88 ? 2.927 -3.128 6.419 1.00 89.38 88 TYR A CA 1
ATOM 634 C C . TYR A 1 88 ? 1.804 -2.203 5.929 1.00 89.38 88 TYR A C 1
ATOM 636 O O . TYR A 1 88 ? 1.112 -1.569 6.733 1.00 89.38 88 TYR A O 1
ATOM 644 N N . LEU A 1 89 ? 1.649 -2.110 4.606 1.00 88.94 89 LEU A N 1
ATOM 645 C CA . LEU A 1 89 ? 0.575 -1.347 3.977 1.00 88.94 89 LEU A CA 1
ATOM 646 C C . LEU A 1 89 ? -0.536 -2.283 3.512 1.00 88.94 89 LEU A C 1
ATOM 648 O O . LEU A 1 89 ? -0.279 -3.351 2.958 1.00 88.94 89 LEU A O 1
ATOM 652 N N . VAL A 1 90 ? -1.780 -1.861 3.694 1.00 88.75 90 VAL A N 1
ATOM 653 C CA . VAL A 1 90 ? -2.945 -2.578 3.166 1.00 88.75 90 VAL A CA 1
ATOM 654 C C . VAL A 1 90 ? -3.852 -1.587 2.463 1.00 88.75 90 VAL A C 1
ATOM 656 O O . VAL A 1 90 ? -4.143 -0.527 3.023 1.00 88.75 90 VAL A O 1
ATOM 659 N N . ARG A 1 91 ? -4.294 -1.930 1.251 1.00 87.00 91 ARG A N 1
ATOM 660 C CA . ARG A 1 91 ? -5.177 -1.124 0.403 1.00 87.00 91 ARG A CA 1
ATOM 661 C C . ARG A 1 91 ? -4.736 0.338 0.339 1.00 87.00 91 ARG A C 1
ATOM 663 O O . ARG A 1 91 ? -5.523 1.232 0.609 1.00 87.00 91 ARG A O 1
ATOM 670 N N . SER A 1 92 ? -3.442 0.575 0.138 1.00 87.94 92 SER A N 1
ATOM 671 C CA . SER A 1 92 ? -2.861 1.919 0.183 1.00 87.94 92 SER A CA 1
ATOM 672 C C . SER A 1 92 ? -2.279 2.301 -1.170 1.00 87.94 92 SER A C 1
ATOM 674 O O . SER A 1 92 ? -1.685 1.467 -1.849 1.00 87.94 92 SER A O 1
ATOM 676 N N . MET A 1 93 ? -2.425 3.564 -1.545 1.00 87.75 93 MET A N 1
ATOM 677 C CA . MET A 1 93 ? -2.026 4.080 -2.850 1.00 87.75 93 MET A CA 1
ATOM 678 C C . MET A 1 93 ? -1.087 5.275 -2.681 1.00 87.75 93 MET A C 1
ATOM 680 O O . MET A 1 93 ? -1.276 6.113 -1.800 1.00 87.75 93 MET A O 1
ATOM 684 N N . GLY A 1 94 ? -0.037 5.355 -3.492 1.00 85.62 94 GLY A N 1
ATOM 685 C CA . GLY A 1 94 ? 0.823 6.531 -3.553 1.00 85.62 94 GLY A CA 1
ATOM 686 C C . GLY A 1 94 ? 1.593 6.836 -2.269 1.00 85.62 94 GLY A C 1
ATOM 687 O O . GLY A 1 94 ? 1.845 8.003 -1.966 1.00 85.62 94 GLY A O 1
ATOM 688 N N . CYS A 1 95 ? 1.899 5.815 -1.465 1.00 86.88 95 CYS A N 1
ATOM 689 C CA . CYS A 1 95 ? 2.548 5.994 -0.169 1.00 86.88 95 CYS A CA 1
ATOM 690 C C . CYS A 1 95 ? 4.077 5.888 -0.281 1.00 86.88 95 CYS A C 1
ATOM 692 O O . CYS A 1 95 ? 4.602 4.909 -0.806 1.00 86.88 95 CYS A O 1
ATOM 694 N N . THR A 1 96 ? 4.814 6.865 0.247 1.00 90.00 96 THR A N 1
ATOM 695 C CA . THR A 1 96 ? 6.288 6.882 0.201 1.00 90.00 96 THR A CA 1
ATOM 696 C C . THR A 1 96 ? 6.881 6.948 1.601 1.00 90.00 96 THR A C 1
ATOM 698 O O . THR A 1 96 ? 6.546 7.849 2.363 1.00 90.00 96 THR A O 1
ATOM 701 N N . GLU A 1 97 ? 7.794 6.034 1.938 1.00 90.19 97 GLU A N 1
ATOM 702 C CA . GLU A 1 97 ? 8.409 5.939 3.274 1.00 90.19 97 GLU A CA 1
ATOM 703 C C . GLU A 1 97 ? 7.364 5.846 4.403 1.00 90.19 97 GLU A C 1
ATOM 705 O O . GLU A 1 97 ? 7.475 6.513 5.429 1.00 90.19 97 GLU A O 1
ATOM 710 N N . CYS A 1 98 ? 6.314 5.049 4.197 1.00 90.12 98 CYS A N 1
ATOM 711 C CA . CYS A 1 98 ? 5.224 4.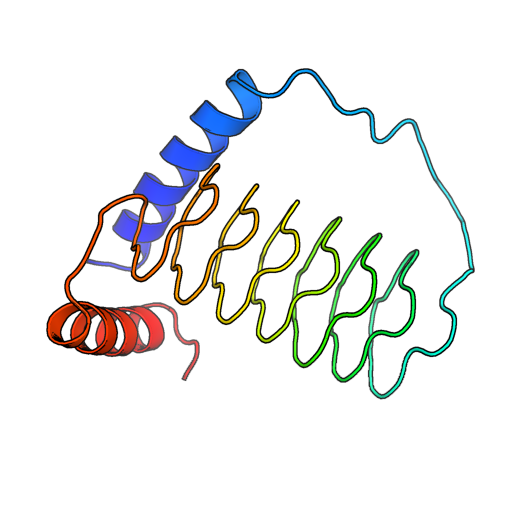879 5.152 1.00 90.12 98 CYS A CA 1
ATOM 712 C C . CYS A 1 98 ? 5.259 3.509 5.829 1.00 90.12 98 CYS A C 1
ATOM 714 O O . CYS A 1 98 ? 5.471 2.480 5.180 1.00 90.12 98 CYS A O 1
ATOM 716 N N . THR A 1 99 ? 4.955 3.485 7.125 1.00 90.19 99 THR A N 1
ATOM 717 C CA . THR A 1 99 ? 4.912 2.248 7.909 1.00 90.19 99 THR A CA 1
ATOM 718 C C . THR A 1 99 ? 3.590 2.109 8.650 1.00 90.19 99 THR A C 1
ATOM 720 O O . THR A 1 99 ? 3.095 3.064 9.241 1.00 90.19 99 THR A O 1
ATOM 723 N N . TYR A 1 100 ? 3.002 0.910 8.667 1.00 90.00 100 TYR A N 1
ATOM 724 C CA . TYR A 1 100 ? 1.717 0.669 9.343 1.00 90.00 100 TYR A CA 1
ATOM 725 C C . TYR A 1 100 ? 0.616 1.624 8.858 1.00 90.00 100 TYR A C 1
ATOM 727 O O . TYR A 1 100 ? 0.101 2.443 9.626 1.00 90.00 100 TYR A O 1
ATOM 735 N N . CYS A 1 101 ? 0.268 1.530 7.574 1.00 89.56 101 CYS A N 1
ATOM 736 C CA . CYS A 1 101 ? -0.839 2.298 7.014 1.00 89.56 101 CYS A CA 1
ATOM 737 C C . CYS A 1 101 ? -1.926 1.390 6.437 1.00 89.56 101 CYS A C 1
ATOM 739 O O . CYS A 1 101 ? -1.652 0.332 5.869 1.00 89.56 101 CYS A O 1
ATOM 741 N N . PHE A 1 102 ? -3.176 1.814 6.595 1.00 90.12 102 PHE A N 1
ATOM 742 C CA . PHE A 1 102 ? -4.340 1.032 6.207 1.00 90.12 102 PHE A CA 1
ATOM 743 C C . PHE A 1 102 ? -5.355 1.902 5.470 1.00 90.12 102 PHE A C 1
ATOM 745 O O . PHE A 1 102 ? -5.959 2.793 6.063 1.00 90.12 102 PHE A O 1
ATOM 752 N N . GLY A 1 103 ? -5.574 1.650 4.182 1.00 87.38 103 GLY A N 1
ATOM 753 C CA . GLY A 1 103 ? -6.478 2.477 3.383 1.00 87.38 103 GLY A CA 1
ATOM 754 C C . GLY A 1 103 ? -5.956 3.885 3.114 1.00 87.38 103 GLY A C 1
ATOM 755 O O . GLY A 1 103 ? -6.755 4.806 2.991 1.00 87.38 103 GLY A O 1
ATOM 756 N N . CYS A 1 104 ? -4.640 4.092 3.131 1.00 87.50 104 CYS A N 1
ATOM 757 C CA . CYS A 1 104 ? -4.063 5.426 3.013 1.00 87.50 104 CYS A CA 1
ATOM 758 C C . CYS A 1 104 ? -3.736 5.768 1.565 1.00 87.50 104 CYS A C 1
ATOM 760 O O . CYS A 1 104 ? -3.285 4.912 0.809 1.00 87.50 104 CYS A O 1
ATOM 762 N N . VAL A 1 105 ? -3.915 7.032 1.199 1.00 89.75 105 VAL A N 1
ATOM 763 C CA . VAL A 1 105 ? -3.687 7.513 -0.161 1.00 89.75 105 VAL A CA 1
ATOM 764 C C . VAL A 1 105 ? -2.833 8.779 -0.131 1.00 89.75 105 VAL A C 1
ATOM 766 O O . VAL A 1 105 ? -3.163 9.729 0.581 1.00 89.75 105 VAL A O 1
ATOM 769 N N . GLY A 1 106 ? -1.727 8.788 -0.877 1.00 87.06 106 GLY A N 1
ATOM 770 C CA . GLY A 1 106 ? -0.876 9.968 -1.067 1.00 87.06 106 GLY A CA 1
ATOM 771 C C . GLY A 1 106 ? -0.084 10.414 0.164 1.00 87.06 106 GLY A C 1
ATOM 772 O O . GLY A 1 106 ? 0.211 11.598 0.321 1.00 87.06 106 GLY A O 1
ATOM 773 N N . LEU A 1 107 ? 0.240 9.499 1.080 1.00 87.44 107 LEU A N 1
ATOM 774 C CA . LEU A 1 107 ? 1.015 9.833 2.277 1.00 87.44 107 LEU A CA 1
ATOM 775 C C . LEU A 1 107 ? 2.525 9.725 2.031 1.00 87.44 107 LEU A C 1
ATOM 777 O O . LEU A 1 107 ? 2.998 8.823 1.349 1.00 87.44 107 LEU A O 1
ATOM 781 N N . VAL A 1 108 ? 3.299 10.621 2.645 1.00 90.62 108 VAL A N 1
ATOM 782 C CA . VAL A 1 108 ? 4.768 10.606 2.576 1.00 90.62 108 VAL A CA 1
ATOM 783 C C . VAL A 1 108 ? 5.349 10.720 3.982 1.00 90.62 108 VAL A C 1
ATOM 785 O O . VAL A 1 108 ? 4.983 11.642 4.712 1.00 90.62 108 VAL A O 1
ATOM 788 N N . LYS A 1 109 ? 6.252 9.804 4.360 1.00 89.31 109 LYS A N 1
ATOM 789 C CA . LYS A 1 109 ? 6.931 9.761 5.670 1.00 89.31 109 LYS A CA 1
ATOM 790 C C . LYS A 1 109 ? 5.960 9.755 6.853 1.00 89.31 109 LYS A C 1
ATOM 792 O O . LYS A 1 109 ? 6.113 10.518 7.809 1.00 89.31 109 LYS A O 1
ATOM 797 N N . LYS A 1 110 ? 4.910 8.935 6.763 1.00 89.38 110 LYS A N 1
ATOM 798 C CA . LYS A 1 110 ? 3.859 8.849 7.789 1.00 89.38 110 LYS A CA 1
ATOM 799 C C . LYS A 1 110 ? 3.683 7.434 8.312 1.00 89.38 110 LYS A C 1
ATOM 801 O O . LYS A 1 110 ? 3.629 6.496 7.522 1.00 89.38 110 LYS A O 1
ATOM 806 N N . ASP A 1 111 ? 3.467 7.338 9.625 1.00 91.31 111 ASP A N 1
ATOM 807 C CA . ASP A 1 111 ? 3.285 6.069 10.326 1.00 91.31 111 ASP A CA 1
ATOM 808 C C . ASP A 1 111 ? 2.023 6.038 11.187 1.00 91.31 111 ASP A C 1
ATOM 810 O O . ASP A 1 111 ? 1.654 7.052 11.789 1.00 91.31 111 ASP A O 1
ATOM 814 N N . PHE A 1 112 ? 1.402 4.857 11.290 1.00 91.50 112 PHE A N 1
ATOM 815 C CA . PHE A 1 112 ? 0.172 4.608 12.060 1.00 91.50 112 PHE A CA 1
ATOM 816 C C . PHE A 1 112 ? -1.030 5.413 11.558 1.00 91.50 112 PHE A C 1
ATOM 818 O O . PHE A 1 112 ? -1.717 6.089 12.329 1.00 91.50 112 PHE A O 1
ATOM 825 N N . TYR A 1 113 ? -1.291 5.334 10.254 1.00 91.25 113 TYR A N 1
ATOM 826 C CA . TYR A 1 113 ? -2.434 5.998 9.634 1.00 91.25 113 TYR A CA 1
ATOM 827 C C . TYR A 1 113 ? -3.479 4.992 9.161 1.00 91.25 113 TYR A C 1
ATOM 829 O O . TYR A 1 113 ? -3.152 3.939 8.621 1.00 91.25 113 TYR A O 1
ATOM 837 N N . ILE A 1 114 ? -4.750 5.331 9.343 1.00 90.88 114 ILE A N 1
ATOM 838 C CA . ILE A 1 114 ? -5.878 4.584 8.785 1.00 90.88 114 ILE A CA 1
ATOM 839 C C . ILE A 1 114 ? -6.752 5.589 8.041 1.00 90.88 114 ILE A C 1
ATOM 841 O O . ILE A 1 114 ? -7.151 6.580 8.646 1.00 90.88 114 ILE A O 1
ATOM 845 N N . LEU A 1 115 ? -7.026 5.367 6.751 1.00 88.12 115 LEU A N 1
ATOM 846 C CA . LEU A 1 115 ? -7.800 6.288 5.899 1.00 88.12 115 LEU A CA 1
ATOM 847 C C . LEU A 1 115 ? -7.303 7.740 5.981 1.00 88.12 115 LEU A C 1
ATOM 849 O O . LEU A 1 115 ? -8.077 8.669 6.193 1.00 88.12 115 LEU A O 1
ATOM 853 N N . ASN A 1 116 ? -5.986 7.940 5.889 1.00 88.75 116 ASN A N 1
ATOM 854 C CA . ASN A 1 116 ? -5.332 9.247 6.044 1.00 88.75 116 ASN A CA 1
ATOM 855 C C . ASN A 1 116 ? -5.507 9.929 7.418 1.00 88.75 116 ASN A C 1
ATOM 857 O O . ASN A 1 116 ? -5.038 11.053 7.604 1.00 88.75 116 ASN A O 1
ATOM 861 N N . VAL A 1 117 ? -6.052 9.238 8.422 1.00 89.69 117 VAL A N 1
ATOM 862 C CA . VAL A 1 117 ? -6.165 9.724 9.803 1.00 89.69 117 VAL A CA 1
ATOM 863 C C . VAL A 1 117 ? -5.064 9.123 10.672 1.00 89.69 117 VAL A C 1
ATOM 865 O O . VAL A 1 117 ? -4.833 7.915 10.654 1.00 89.69 117 VAL A O 1
ATOM 868 N N . LYS A 1 118 ? -4.381 9.968 11.452 1.00 91.62 118 LYS A N 1
ATOM 869 C CA . LYS A 1 118 ? -3.338 9.539 12.391 1.00 91.62 118 LYS A CA 1
ATOM 870 C C . LYS A 1 118 ? -3.964 8.854 13.600 1.00 91.62 118 LYS A C 1
ATOM 872 O O . LYS A 1 118 ? -4.822 9.439 14.256 1.00 91.62 118 LYS A O 1
ATOM 877 N N . TYR A 1 119 ? -3.445 7.687 13.965 1.00 90.06 119 TYR A N 1
ATOM 878 C CA . TYR A 1 119 ? -3.817 6.996 15.194 1.00 90.06 119 TYR A CA 1
ATOM 879 C C . TYR A 1 119 ? -2.614 6.801 16.116 1.00 90.06 119 TYR A C 1
ATOM 881 O O . TYR A 1 119 ? -1.493 6.569 15.659 1.00 90.06 119 TYR A O 1
ATOM 889 N N . PRO A 1 120 ? -2.817 6.854 17.441 1.00 92.88 120 PRO A N 1
ATOM 890 C CA . PRO A 1 120 ? -1.809 6.382 18.372 1.00 92.88 120 PRO A CA 1
ATOM 891 C C . PRO A 1 120 ? -1.656 4.861 18.242 1.00 92.88 120 PRO A C 1
ATOM 893 O O . PRO A 1 120 ? -2.624 4.140 17.992 1.00 92.88 120 PRO A O 1
ATOM 896 N N . ARG A 1 121 ? -0.435 4.367 18.468 1.00 88.62 121 ARG A N 1
ATOM 897 C CA . ARG A 1 121 ? -0.043 2.959 18.289 1.00 88.62 121 ARG A CA 1
ATOM 898 C C . ARG A 1 121 ? -1.025 1.956 18.910 1.00 88.62 121 ARG A C 1
ATOM 900 O O . ARG A 1 121 ? -1.402 0.990 18.255 1.00 88.62 121 ARG A O 1
ATOM 907 N N . ASP A 1 122 ? -1.461 2.196 20.148 1.00 89.62 122 ASP A N 1
ATOM 908 C CA . ASP A 1 122 ? -2.383 1.301 20.866 1.00 89.62 122 ASP A CA 1
ATOM 909 C C . ASP A 1 122 ? -3.756 1.194 20.178 1.00 89.62 122 ASP A C 1
ATOM 911 O O . ASP A 1 122 ? -4.306 0.104 20.010 1.00 89.62 122 ASP A O 1
ATOM 915 N N . GLN A 1 123 ? -4.285 2.324 19.702 1.00 89.00 123 GLN A N 1
ATOM 916 C CA . GLN A 1 123 ? -5.563 2.358 18.993 1.00 89.00 123 GLN A CA 1
ATOM 917 C C . GLN A 1 123 ? -5.445 1.809 17.573 1.00 89.00 123 GLN A C 1
ATOM 919 O O . GLN A 1 123 ? -6.364 1.133 17.114 1.00 89.00 123 GLN A O 1
ATOM 924 N N . TYR A 1 124 ? -4.311 2.037 16.904 1.00 89.94 124 TYR A N 1
ATOM 925 C CA . TYR A 1 124 ? -4.060 1.526 15.560 1.00 89.94 124 TYR A CA 1
ATOM 926 C C . TYR A 1 124 ? -4.196 0.001 15.509 1.00 89.94 124 TYR A C 1
ATOM 928 O O . TYR A 1 124 ? -4.964 -0.523 14.709 1.00 89.94 124 TYR A O 1
ATOM 936 N N . PHE A 1 125 ? -3.520 -0.732 16.402 1.00 88.56 125 PHE A N 1
ATOM 937 C CA . PHE A 1 125 ? -3.595 -2.199 16.403 1.00 88.56 125 PHE A CA 1
ATOM 938 C C . PHE A 1 125 ? -4.986 -2.729 16.769 1.00 88.56 125 PHE A C 1
ATOM 940 O O . PHE A 1 125 ? -5.394 -3.774 16.256 1.00 88.56 125 PHE A O 1
ATOM 947 N N . LYS A 1 126 ? -5.729 -2.016 17.628 1.00 89.75 126 LYS A N 1
ATOM 948 C CA . LYS A 1 126 ? -7.128 -2.343 17.943 1.00 89.75 126 LYS A CA 1
ATOM 949 C C . LYS A 1 126 ? -8.013 -2.196 16.703 1.00 89.75 126 LYS A C 1
ATOM 951 O O . LYS A 1 126 ? -8.701 -3.147 16.344 1.00 89.75 126 LYS A O 1
ATOM 956 N N . GLN A 1 127 ? -7.933 -1.054 16.020 1.00 87.06 127 GLN A N 1
ATOM 957 C CA . GLN A 1 127 ? -8.664 -0.783 14.776 1.00 87.06 127 GLN A CA 1
ATOM 958 C C . GLN A 1 127 ? -8.280 -1.774 13.671 1.00 87.06 127 GLN A C 1
ATOM 960 O O . GLN A 1 127 ? -9.152 -2.357 13.035 1.00 87.06 127 GLN A O 1
ATOM 965 N N . LEU A 1 128 ? -6.986 -2.051 13.499 1.00 85.62 128 LEU A N 1
ATOM 966 C CA . LEU A 1 128 ? -6.475 -2.985 12.497 1.00 85.62 128 LEU A CA 1
ATOM 967 C C . LEU A 1 128 ? -7.046 -4.398 12.675 1.00 85.62 128 LEU A C 1
ATOM 969 O O . LEU A 1 128 ? -7.418 -5.032 11.692 1.00 85.62 128 LEU A O 1
ATOM 973 N N . LYS A 1 129 ? -7.142 -4.905 13.912 1.00 86.88 129 LYS A N 1
ATOM 974 C CA . LYS A 1 129 ? -7.747 -6.223 14.178 1.00 86.88 129 LYS A CA 1
ATOM 975 C C . LYS A 1 129 ? -9.220 -6.271 13.778 1.00 86.88 129 LYS A C 1
ATOM 977 O O . LYS A 1 129 ? -9.654 -7.270 13.210 1.00 86.88 129 LYS A O 1
ATOM 982 N N . VAL A 1 130 ? -9.967 -5.206 14.067 1.00 86.88 130 VAL A N 1
ATOM 983 C CA . VAL A 1 130 ? -11.379 -5.092 13.680 1.00 86.88 130 VAL A CA 1
ATOM 984 C C . VAL A 1 130 ? -11.494 -5.050 12.158 1.00 86.88 130 VAL A C 1
ATOM 986 O O . VAL A 1 130 ? -12.187 -5.874 11.579 1.00 86.88 130 VAL A O 1
ATOM 989 N N . LEU A 1 131 ? -10.734 -4.176 11.496 1.00 83.81 131 LEU A N 1
ATOM 990 C CA . LEU A 1 131 ? -10.773 -4.011 10.043 1.00 83.81 131 LEU A CA 1
ATOM 991 C C . LEU A 1 131 ? -10.360 -5.282 9.293 1.00 83.81 131 LEU A C 1
ATOM 993 O O . LEU A 1 131 ? -11.020 -5.658 8.330 1.00 83.81 131 LEU A O 1
ATOM 997 N N . LYS A 1 132 ? -9.317 -5.990 9.746 1.00 82.50 132 LYS A N 1
ATOM 998 C CA . LYS A 1 132 ? -8.915 -7.275 9.147 1.00 82.50 132 LYS A CA 1
ATOM 999 C C . LYS A 1 132 ? -10.020 -8.326 9.224 1.00 82.50 132 LYS A C 1
ATOM 1001 O O . LYS A 1 132 ? -10.215 -9.056 8.257 1.00 82.50 132 LYS A O 1
ATOM 1006 N N . ARG A 1 133 ? -10.747 -8.376 10.346 1.00 84.81 133 ARG A N 1
ATOM 1007 C CA . ARG A 1 133 ? -11.898 -9.269 10.524 1.00 84.81 133 ARG A CA 1
ATOM 1008 C C . ARG A 1 133 ? -13.042 -8.891 9.582 1.00 84.81 133 ARG A C 1
ATOM 1010 O O . ARG A 1 133 ? -13.574 -9.761 8.908 1.00 84.81 133 ARG A O 1
ATOM 1017 N N . GLU A 1 134 ? -13.368 -7.605 9.496 1.00 81.06 134 GLU A N 1
ATOM 1018 C CA . GLU A 1 134 ? -14.432 -7.082 8.622 1.00 81.06 134 GLU A CA 1
ATOM 1019 C C . GLU A 1 134 ? -14.138 -7.285 7.125 1.00 81.06 134 GLU A C 1
ATOM 1021 O O . GLU A 1 134 ? -15.044 -7.482 6.316 1.00 81.06 134 GLU A O 1
ATOM 1026 N N . LEU A 1 135 ? -12.862 -7.246 6.736 1.00 72.94 135 LEU A N 1
ATOM 1027 C CA . LEU A 1 135 ? -12.428 -7.413 5.346 1.00 72.94 135 LEU A CA 1
ATOM 1028 C C . LEU A 1 135 ? -12.179 -8.874 4.949 1.00 72.94 135 LEU A C 1
ATOM 1030 O O . LEU A 1 135 ? -11.894 -9.124 3.781 1.00 72.94 135 LEU A O 1
ATOM 1034 N N . GLY A 1 136 ? -12.308 -9.827 5.878 1.00 69.56 136 GLY A N 1
ATOM 1035 C CA . GLY A 1 136 ? -12.103 -11.252 5.599 1.00 69.56 136 GLY A CA 1
ATOM 1036 C C . GLY A 1 136 ? -10.653 -11.609 5.260 1.00 69.56 136 GLY A C 1
ATOM 1037 O O . GLY A 1 136 ? -10.409 -12.549 4.514 1.00 69.56 136 GLY A O 1
ATOM 1038 N N . LEU A 1 137 ? -9.691 -10.842 5.780 1.00 65.69 137 LEU A N 1
ATOM 1039 C CA . LEU A 1 137 ? -8.250 -11.057 5.586 1.00 65.69 137 LEU A CA 1
ATOM 1040 C C . LEU A 1 137 ? -7.641 -11.943 6.698 1.00 65.69 137 LEU A C 1
ATOM 1042 O O . LEU A 1 137 ? -6.440 -11.854 6.962 1.00 65.69 137 LEU A O 1
ATOM 1046 N N . ALA A 1 138 ? -8.468 -12.730 7.397 1.00 45.06 138 ALA A N 1
ATOM 1047 C CA . ALA A 1 138 ? -8.111 -13.558 8.551 1.00 45.06 138 ALA A CA 1
ATOM 1048 C C . ALA A 1 138 ? -8.696 -14.966 8.429 1.00 45.06 138 ALA A C 1
ATOM 1050 O O . ALA A 1 138 ? -9.859 -15.066 7.978 1.00 45.06 138 ALA A O 1
#

Sequence (138 aa):
MNRAEFLSELGKLERVYDSEQPSTGCLSSVNVRACTQCMFSSNLTGCHSCTHCGSCNDCTNLSHSSGCTSCHQSAYLVDCSGCSKSAYLVRSMGCTECTYCFGCVGLVKKDFYILNVKYPRDQYFKQLKVLKRELGLA

Radius of gyration: 14.96 Å; chains: 1; bounding box: 34×34×45 Å

Secondary structure (DSSP, 8-state):
--HHHHHHHHHHHHHHHHHHS--------------BS-BS-EEEES-BS-EEEEEEES-EEEEEEES-BS-EEEEEEES-BS-BS-EEEES-BS-BS-EEEES-BS-BS-EEEETTEE--HHHHHHHHHHHHHHTT--

Foldseek 3Di:
DAPVVLVVLLVVLVVVQVVVDDPPDPPDDDDDDDAECEECEECEACEYNAYCEYNEYVEYNEYNEYCEYNEYCEYCEYNEYCEYVEYNEYCEYCEYCEYLEYSYYNHYVYYLYYSNHHDDPVVSVVVVVVVCVNVVVD

pLDDT: mean 75.35, std 16.81, range [31.34, 92.88]